Protein AF-A0A7J2KT40-F1 (afdb_monomer_lite)

Sequence (122 aa):
MKNEILRIINENLIFLPFIFILILLYLLYPNEIKNYHYFVDWRTIGALAGLLIITTAIKESGYFLIVTKLISKKANTERKIALFLILLSCIFATFLTNDIALFIIVPLTLNFQKFIENDIKK

Structure (mmCIF, N/CA/C/O backbone):
data_AF-A0A7J2KT40-F1
#
_entry.id   AF-A0A7J2KT40-F1
#
loop_
_atom_site.group_PDB
_atom_site.id
_atom_site.type_symbol
_atom_site.label_atom_id
_atom_site.label_alt_id
_atom_site.label_comp_id
_atom_site.label_asym_id
_atom_site.label_entity_id
_atom_site.label_seq_id
_atom_site.pdbx_PDB_ins_code
_atom_site.Cartn_x
_atom_site.Cartn_y
_atom_site.Cartn_z
_atom_site.occupancy
_atom_site.B_iso_or_equiv
_atom_site.auth_seq_id
_atom_site.auth_comp_id
_atom_site.auth_asym_id
_atom_site.auth_atom_id
_atom_site.pdbx_PDB_model_num
ATOM 1 N N . MET A 1 1 ? -9.719 -25.573 -29.488 1.00 57.16 1 MET A N 1
ATOM 2 C CA . MET A 1 1 ? -8.952 -24.380 -29.915 1.00 57.16 1 MET A CA 1
ATOM 3 C C . MET A 1 1 ? -9.806 -23.151 -30.232 1.00 57.16 1 MET A C 1
ATOM 5 O O . MET A 1 1 ? -9.740 -22.213 -29.455 1.00 57.16 1 MET A O 1
ATOM 9 N N . LYS A 1 2 ? -10.622 -23.100 -31.302 1.00 59.09 2 LYS A N 1
ATOM 10 C CA . LYS A 1 2 ? -11.347 -21.857 -31.686 1.00 59.09 2 LYS A CA 1
ATOM 11 C C . LYS A 1 2 ? -12.298 -21.325 -30.591 1.00 59.09 2 LYS A C 1
ATOM 13 O O . LYS A 1 2 ? -12.378 -20.121 -30.380 1.00 59.09 2 LYS A O 1
ATOM 18 N N . ASN A 1 3 ? -12.933 -22.228 -29.841 1.00 60.78 3 ASN A N 1
ATOM 19 C CA . ASN A 1 3 ? -13.864 -21.876 -28.760 1.00 60.78 3 ASN A CA 1
ATOM 20 C C . ASN A 1 3 ? -13.164 -21.424 -27.463 1.00 60.78 3 ASN A C 1
ATOM 22 O O . ASN A 1 3 ? -13.737 -20.642 -26.714 1.00 60.78 3 ASN A O 1
ATOM 26 N N . GLU A 1 4 ? -11.926 -21.856 -27.209 1.00 65.38 4 GLU A N 1
ATOM 27 C CA . GLU A 1 4 ? -11.136 -21.369 -26.064 1.00 65.38 4 GLU A CA 1
ATOM 28 C C . GLU A 1 4 ? -10.621 -19.955 -26.314 1.00 65.38 4 GLU A C 1
ATOM 30 O O . GLU A 1 4 ? -10.693 -19.111 -25.429 1.00 65.38 4 GLU A O 1
ATOM 35 N N . ILE A 1 5 ? -10.186 -19.668 -27.546 1.00 63.91 5 ILE A N 1
ATOM 36 C CA . ILE A 1 5 ? -9.747 -18.328 -27.953 1.00 63.91 5 ILE A CA 1
ATOM 37 C C . ILE A 1 5 ? -10.909 -17.331 -27.841 1.00 63.91 5 ILE A C 1
ATOM 39 O O . ILE A 1 5 ? -10.732 -16.243 -27.303 1.00 63.91 5 ILE A O 1
ATOM 43 N N . LEU A 1 6 ? -12.117 -17.718 -28.269 1.00 64.38 6 LEU A N 1
ATOM 44 C CA . LEU A 1 6 ? -13.311 -16.877 -28.132 1.00 64.38 6 LEU A CA 1
ATOM 45 C C . LEU A 1 6 ? -13.704 -16.643 -26.665 1.00 64.38 6 LEU A C 1
ATOM 47 O O . LEU A 1 6 ? -14.134 -15.543 -26.330 1.00 64.38 6 LEU A O 1
ATOM 51 N N . ARG A 1 7 ? -13.509 -17.630 -25.777 1.00 65.12 7 ARG A N 1
ATOM 52 C CA . ARG A 1 7 ? -13.765 -17.466 -24.337 1.00 65.12 7 ARG A CA 1
ATOM 53 C C . ARG A 1 7 ? -12.752 -16.526 -23.681 1.00 65.12 7 ARG A C 1
ATOM 55 O O . ARG A 1 7 ? -13.152 -15.626 -22.954 1.00 65.12 7 ARG A O 1
ATOM 62 N N . ILE A 1 8 ? -11.466 -16.673 -24.005 1.00 64.19 8 ILE A N 1
ATOM 63 C CA . ILE A 1 8 ? -10.390 -15.805 -23.498 1.00 64.19 8 ILE A CA 1
ATOM 64 C C . ILE A 1 8 ? -10.578 -14.361 -23.976 1.00 64.19 8 ILE A C 1
ATOM 66 O O . ILE A 1 8 ? -10.393 -13.441 -23.187 1.00 64.19 8 ILE A O 1
ATOM 70 N N . ILE A 1 9 ? -10.977 -14.156 -25.236 1.00 66.00 9 ILE A N 1
ATOM 71 C CA . ILE A 1 9 ? -11.244 -12.824 -25.800 1.00 66.00 9 ILE A CA 1
ATOM 72 C C . ILE A 1 9 ? -12.445 -12.158 -25.121 1.00 66.00 9 ILE A C 1
ATOM 74 O O . ILE A 1 9 ? -12.398 -10.959 -24.861 1.00 66.00 9 ILE A O 1
ATOM 78 N N . ASN A 1 10 ? -13.505 -12.912 -24.820 1.00 69.44 10 ASN A N 1
ATOM 79 C CA . ASN A 1 10 ? -14.706 -12.340 -24.213 1.00 69.44 10 ASN A CA 1
ATOM 80 C C . ASN A 1 10 ? -14.518 -12.046 -22.714 1.00 69.44 10 ASN A C 1
ATOM 82 O O . ASN A 1 10 ? -15.017 -11.040 -22.220 1.00 69.44 10 ASN A O 1
ATOM 86 N N . GLU A 1 11 ? -13.753 -12.878 -21.997 1.00 70.00 11 GLU A N 1
ATOM 87 C CA . GLU A 1 11 ? -13.413 -12.643 -20.585 1.00 70.00 11 GLU A CA 1
ATOM 88 C C . GLU A 1 11 ? -12.361 -11.534 -20.402 1.00 70.00 11 GLU A C 1
ATOM 90 O O . GLU A 1 11 ? -12.357 -10.854 -19.380 1.00 70.00 11 GLU A O 1
ATOM 95 N N . ASN A 1 12 ? -11.505 -11.297 -21.405 1.00 69.00 12 ASN A N 1
ATOM 96 C CA . ASN A 1 12 ? -10.396 -10.337 -21.344 1.00 69.00 12 ASN A CA 1
ATOM 97 C C . ASN A 1 12 ? -10.507 -9.227 -22.400 1.00 69.00 12 ASN A C 1
ATOM 99 O O . ASN A 1 12 ? -9.494 -8.721 -22.888 1.00 69.00 12 ASN A O 1
ATOM 103 N N . LEU A 1 13 ? -11.734 -8.817 -22.739 1.00 71.69 13 LEU A N 1
ATOM 104 C CA . LEU A 1 13 ? -12.020 -7.811 -23.772 1.00 71.69 13 LEU A CA 1
ATOM 105 C C . LEU A 1 13 ? -11.255 -6.491 -23.551 1.00 71.69 13 LEU A C 1
ATOM 107 O O . LEU A 1 13 ? -10.848 -5.827 -24.501 1.00 71.69 13 LEU A O 1
ATOM 111 N N . ILE A 1 14 ? -11.006 -6.147 -22.284 1.00 76.94 14 ILE A N 1
ATOM 112 C CA . ILE A 1 14 ? -10.287 -4.940 -21.855 1.00 76.94 14 ILE A CA 1
ATOM 113 C C . ILE A 1 14 ? -8.816 -4.961 -22.302 1.00 76.94 14 ILE A C 1
ATOM 115 O O . ILE A 1 14 ? -8.248 -3.905 -22.559 1.00 76.94 14 ILE A O 1
ATOM 119 N N . PHE A 1 15 ? -8.198 -6.136 -22.450 1.00 78.06 15 PHE A N 1
ATOM 120 C CA . PHE A 1 15 ? -6.785 -6.272 -22.830 1.00 78.06 15 PHE A CA 1
ATOM 121 C C . PHE A 1 15 ? -6.548 -6.164 -24.340 1.00 78.06 15 PHE A C 1
ATOM 123 O O . PHE A 1 15 ? -5.444 -5.845 -24.783 1.00 78.06 15 PHE A O 1
ATOM 130 N N . LEU A 1 16 ? -7.584 -6.399 -25.142 1.00 81.56 16 LEU A N 1
ATOM 131 C CA . LEU A 1 16 ? -7.520 -6.390 -26.599 1.00 81.56 16 LEU A CA 1
ATOM 132 C C . LEU A 1 16 ? -7.080 -5.034 -27.199 1.00 81.56 16 LEU A C 1
ATOM 134 O O . LEU A 1 16 ? -6.194 -5.047 -28.057 1.00 81.56 16 LEU A O 1
ATOM 138 N N . PRO A 1 17 ? -7.582 -3.864 -26.742 1.00 85.69 17 PRO A N 1
ATOM 139 C CA . PRO A 1 17 ? -7.079 -2.572 -27.213 1.00 85.69 17 PRO A CA 1
ATOM 140 C C . PRO A 1 17 ? -5.611 -2.325 -26.837 1.00 85.69 17 PRO A C 1
ATOM 142 O O . PRO A 1 17 ? -4.878 -1.756 -27.641 1.00 85.69 17 PRO A O 1
ATOM 145 N N . PHE A 1 18 ? -5.146 -2.790 -25.671 1.00 84.12 18 PHE A N 1
ATOM 146 C CA . PHE A 1 18 ? -3.737 -2.660 -25.276 1.00 84.12 18 PHE A CA 1
ATOM 147 C C . PHE A 1 18 ? -2.817 -3.489 -26.170 1.00 84.12 18 PHE A C 1
ATOM 149 O O . PHE A 1 18 ? -1.778 -2.999 -26.602 1.00 84.12 18 PHE A O 1
ATOM 156 N N . ILE A 1 19 ? -3.216 -4.722 -26.492 1.00 85.06 19 ILE A N 1
ATOM 157 C CA . ILE A 1 19 ? -2.473 -5.589 -27.415 1.00 85.06 19 ILE A CA 1
ATOM 158 C C . ILE A 1 19 ? -2.433 -4.967 -28.814 1.00 85.06 19 ILE A C 1
ATOM 160 O O . ILE A 1 19 ? -1.382 -4.948 -29.450 1.00 85.06 19 ILE A O 1
ATOM 164 N N . PHE A 1 20 ? -3.554 -4.413 -29.279 1.00 87.12 20 PHE A N 1
ATOM 165 C CA . PHE A 1 20 ? -3.612 -3.728 -30.567 1.00 87.12 20 PHE A CA 1
ATOM 166 C C . PHE A 1 20 ? -2.688 -2.502 -30.610 1.00 87.12 20 PHE A C 1
ATOM 168 O O . PHE A 1 20 ? -1.910 -2.353 -31.550 1.00 87.12 20 PHE A O 1
ATOM 175 N N . ILE A 1 21 ? -2.713 -1.666 -29.569 1.00 86.94 21 ILE A N 1
ATOM 176 C CA . ILE A 1 21 ? -1.815 -0.511 -29.420 1.00 86.94 21 ILE A CA 1
ATOM 177 C C . ILE A 1 21 ? -0.349 -0.946 -29.377 1.00 86.94 21 ILE A C 1
ATOM 179 O O . ILE A 1 21 ? 0.490 -0.306 -30.003 1.00 86.94 21 ILE A O 1
ATOM 183 N N . LEU A 1 22 ? -0.035 -2.043 -28.686 1.00 83.44 22 LEU A N 1
ATOM 184 C CA . LEU A 1 22 ? 1.324 -2.574 -28.598 1.00 83.44 22 LEU A CA 1
ATOM 185 C C . LEU A 1 22 ? 1.838 -3.042 -29.967 1.00 83.44 22 LEU A C 1
ATOM 187 O O . LEU A 1 22 ? 2.966 -2.729 -30.338 1.00 83.44 22 LEU A O 1
ATOM 191 N N . ILE A 1 23 ? 0.998 -3.728 -30.746 1.00 85.12 23 ILE A N 1
ATOM 192 C CA . ILE A 1 23 ? 1.316 -4.139 -32.122 1.00 85.12 23 ILE A CA 1
ATOM 193 C C . ILE A 1 23 ? 1.476 -2.913 -33.033 1.00 85.12 23 ILE A C 1
ATOM 195 O O . ILE A 1 23 ? 2.398 -2.864 -33.845 1.00 85.12 23 ILE A O 1
ATOM 199 N N . LEU A 1 24 ? 0.622 -1.897 -32.881 1.00 86.19 24 LEU A N 1
ATOM 200 C CA . LEU A 1 24 ? 0.715 -0.652 -33.643 1.00 86.19 24 LEU A CA 1
ATOM 201 C C . LEU A 1 24 ? 2.017 0.106 -33.333 1.00 86.19 24 LEU A C 1
ATOM 203 O O . LEU A 1 24 ? 2.714 0.523 -34.256 1.00 86.19 24 LEU A O 1
ATOM 207 N N . LEU A 1 25 ? 2.382 0.240 -32.052 1.00 80.56 25 LEU A N 1
ATOM 208 C CA . LEU A 1 25 ? 3.657 0.836 -31.638 1.00 80.56 25 LEU A CA 1
ATOM 209 C C . LEU A 1 25 ? 4.857 0.035 -32.154 1.00 80.56 25 LEU A C 1
ATOM 211 O O . LEU A 1 25 ? 5.835 0.635 -32.594 1.00 80.56 25 LEU A O 1
ATOM 215 N N . TYR A 1 26 ? 4.771 -1.298 -32.130 1.00 80.00 26 TYR A N 1
ATOM 216 C CA . TYR A 1 26 ? 5.810 -2.190 -32.647 1.00 80.00 26 TYR A CA 1
ATOM 217 C C . TYR A 1 26 ? 6.077 -1.960 -34.141 1.00 80.00 26 TYR A C 1
ATOM 219 O O . TYR A 1 26 ? 7.236 -1.892 -34.548 1.00 80.00 26 TYR A O 1
ATOM 227 N N . LEU A 1 27 ? 5.025 -1.790 -34.953 1.00 79.94 27 LEU A N 1
ATOM 228 C CA . LEU A 1 27 ? 5.175 -1.474 -36.377 1.00 79.94 27 LEU A CA 1
ATOM 229 C C . LEU A 1 27 ? 5.718 -0.058 -36.624 1.00 79.94 27 LEU A C 1
ATOM 231 O O . LEU A 1 27 ? 6.472 0.138 -37.574 1.00 79.94 27 LEU A O 1
ATOM 235 N N . LEU A 1 28 ? 5.334 0.924 -35.802 1.00 80.31 28 LEU A N 1
ATOM 236 C CA . LEU A 1 28 ? 5.742 2.323 -35.981 1.00 80.31 28 LEU A CA 1
ATOM 237 C C . LEU A 1 28 ? 7.177 2.604 -35.501 1.00 80.31 28 LEU A C 1
ATOM 239 O O . LEU A 1 28 ? 7.850 3.449 -36.087 1.00 80.31 28 LEU A O 1
ATOM 243 N N . TYR A 1 29 ? 7.663 1.898 -34.472 1.00 75.31 29 TYR A N 1
ATOM 244 C CA . TYR A 1 29 ? 8.976 2.137 -33.852 1.00 75.31 29 TYR A CA 1
ATOM 245 C C . TYR A 1 29 ? 9.774 0.838 -33.605 1.00 75.31 29 TYR A C 1
ATOM 247 O O . TYR A 1 29 ? 10.080 0.501 -32.457 1.00 75.31 29 TYR A O 1
ATOM 255 N N . PRO A 1 30 ? 10.187 0.114 -34.663 1.00 71.38 30 PRO A N 1
ATOM 256 C CA . PRO A 1 30 ? 10.873 -1.177 -34.533 1.00 71.38 30 PRO A CA 1
ATOM 257 C C . PRO A 1 30 ? 12.268 -1.083 -33.886 1.00 71.38 30 PRO A C 1
ATOM 259 O O . PRO A 1 30 ? 12.739 -2.047 -33.284 1.00 71.38 30 PRO A O 1
ATOM 262 N N . ASN A 1 31 ? 12.935 0.073 -33.971 1.00 66.38 31 ASN A N 1
ATOM 263 C CA . ASN A 1 31 ? 14.303 0.256 -33.468 1.00 66.38 31 ASN A CA 1
ATOM 264 C C . ASN A 1 31 ? 14.378 0.657 -31.984 1.00 66.38 31 ASN A C 1
ATOM 266 O O . ASN A 1 31 ? 15.419 0.470 -31.358 1.00 66.38 31 ASN A O 1
ATOM 270 N N . GLU A 1 32 ? 13.284 1.152 -31.399 1.00 66.25 32 GLU A N 1
ATOM 271 C CA . GLU A 1 32 ? 13.259 1.642 -30.010 1.00 66.25 32 GLU A CA 1
ATOM 272 C C . GLU A 1 32 ? 13.030 0.529 -28.977 1.00 66.25 32 GLU A C 1
ATOM 274 O O . GLU A 1 32 ? 13.185 0.749 -27.779 1.00 66.25 32 GLU A O 1
ATOM 279 N N . ILE A 1 33 ? 12.729 -0.698 -29.416 1.00 65.25 33 ILE A N 1
ATOM 280 C CA . ILE A 1 33 ? 12.433 -1.846 -28.538 1.00 65.25 33 ILE A CA 1
ATOM 281 C C . ILE A 1 33 ? 13.595 -2.135 -27.576 1.00 65.25 33 ILE A C 1
ATOM 283 O O . ILE A 1 33 ? 13.379 -2.469 -26.411 1.00 65.25 33 ILE A O 1
ATOM 287 N N . LYS A 1 34 ? 14.843 -1.965 -28.033 1.00 68.00 34 LYS A N 1
ATOM 288 C CA . LYS A 1 34 ? 16.030 -2.130 -27.177 1.00 68.00 34 LYS A CA 1
ATOM 289 C C . LYS A 1 34 ? 16.124 -1.051 -26.092 1.00 68.00 34 LYS A C 1
ATOM 291 O O . LYS A 1 34 ? 16.660 -1.320 -25.021 1.00 68.00 34 LYS A O 1
ATOM 296 N N . ASN A 1 35 ? 15.554 0.126 -26.340 1.00 68.75 35 ASN A N 1
ATOM 297 C CA . ASN A 1 35 ? 15.554 1.269 -25.430 1.00 68.75 35 ASN A CA 1
ATOM 298 C C . ASN A 1 35 ? 14.309 1.320 -24.533 1.00 68.75 35 ASN A C 1
ATOM 300 O O . ASN A 1 35 ? 14.256 2.149 -23.630 1.00 68.75 35 ASN A O 1
ATOM 304 N N . TYR A 1 36 ? 13.329 0.421 -24.707 1.00 70.75 36 TYR A N 1
ATOM 305 C CA . TYR A 1 36 ? 12.113 0.376 -23.876 1.00 70.75 36 TYR A CA 1
ATOM 306 C C . TYR A 1 36 ? 12.411 0.270 -22.377 1.00 70.75 36 TYR A C 1
ATOM 308 O O . TYR A 1 36 ? 11.704 0.855 -21.562 1.00 70.75 36 TYR A O 1
ATOM 316 N N . HIS A 1 37 ? 13.511 -0.389 -22.009 1.00 70.38 37 HIS A N 1
ATOM 317 C CA . HIS A 1 37 ? 13.952 -0.480 -20.616 1.00 70.38 37 HIS A CA 1
ATOM 318 C C . HIS A 1 37 ? 14.364 0.874 -20.019 1.00 70.38 37 HIS A C 1
ATOM 320 O O . HIS A 1 37 ? 14.360 1.007 -18.801 1.00 70.38 37 HIS A O 1
ATOM 326 N N . TYR A 1 38 ? 14.708 1.865 -20.845 1.00 73.38 38 TYR A N 1
ATOM 327 C CA . TYR A 1 38 ? 15.092 3.210 -20.413 1.00 73.38 38 TYR A CA 1
ATOM 328 C C . TYR A 1 38 ? 13.883 4.118 -20.153 1.00 73.38 38 TYR A C 1
ATOM 330 O O . TYR A 1 38 ? 13.979 5.062 -19.375 1.00 73.38 38 TYR A O 1
ATOM 338 N N . PHE A 1 39 ? 12.733 3.822 -20.768 1.00 73.69 39 PHE A N 1
ATOM 339 C CA . PHE A 1 39 ? 11.468 4.499 -20.457 1.00 73.69 39 PHE A CA 1
ATOM 340 C C . PHE A 1 39 ? 10.904 4.072 -19.097 1.00 73.69 39 PHE A C 1
ATOM 342 O O . PHE A 1 39 ? 10.059 4.762 -18.529 1.00 73.69 39 PHE A O 1
ATOM 349 N N . VAL A 1 40 ? 11.367 2.936 -18.572 1.00 79.81 40 VAL A N 1
ATOM 350 C CA . VAL A 1 40 ? 11.016 2.457 -17.240 1.00 79.81 40 VAL A CA 1
ATOM 351 C C . VAL A 1 40 ? 11.964 3.084 -16.219 1.00 79.81 40 VAL A C 1
ATOM 353 O O . VAL A 1 40 ? 13.159 2.793 -16.199 1.00 79.81 40 VAL A O 1
ATOM 356 N N . ASP A 1 41 ? 11.426 3.914 -15.326 1.00 82.44 41 ASP A N 1
ATOM 357 C CA . ASP A 1 41 ? 12.188 4.438 -14.194 1.00 82.44 41 ASP A CA 1
ATOM 358 C C . ASP A 1 41 ? 12.333 3.370 -13.096 1.00 82.44 41 ASP A C 1
ATOM 360 O O . ASP A 1 41 ? 11.531 3.254 -12.162 1.00 82.44 41 ASP A O 1
ATOM 364 N N . TRP A 1 42 ? 13.399 2.577 -13.209 1.00 87.00 42 TRP A N 1
ATOM 365 C CA . TRP A 1 42 ? 13.754 1.529 -12.251 1.00 87.00 42 TRP A CA 1
ATOM 366 C C . TRP A 1 42 ? 13.978 2.050 -10.834 1.00 87.00 42 TRP A C 1
ATOM 368 O O . TRP A 1 42 ? 13.770 1.311 -9.871 1.00 87.00 42 TRP A O 1
ATOM 378 N N . ARG A 1 43 ? 14.372 3.320 -10.679 1.00 86.88 43 ARG A N 1
ATOM 379 C CA . ARG A 1 43 ? 14.568 3.922 -9.359 1.00 86.88 43 ARG A CA 1
ATOM 380 C C . ARG A 1 43 ? 13.229 4.118 -8.658 1.00 86.88 43 ARG A C 1
ATOM 382 O O . ARG A 1 43 ? 13.116 3.800 -7.475 1.00 86.88 43 ARG A O 1
ATOM 389 N N . THR A 1 44 ? 12.213 4.561 -9.392 1.00 84.50 44 THR A N 1
ATOM 390 C CA . THR A 1 44 ? 10.845 4.688 -8.878 1.00 84.50 44 THR A CA 1
ATOM 391 C C . THR A 1 44 ? 10.233 3.317 -8.575 1.00 84.50 44 THR A C 1
ATOM 393 O O . THR A 1 44 ? 9.675 3.129 -7.495 1.00 84.50 44 THR A O 1
ATOM 396 N N . ILE A 1 45 ? 10.416 2.320 -9.450 1.00 87.12 45 ILE A N 1
ATOM 397 C CA . ILE A 1 45 ? 9.961 0.941 -9.185 1.00 87.12 45 ILE A CA 1
ATOM 398 C C . ILE A 1 45 ? 10.620 0.372 -7.925 1.00 87.12 45 ILE A C 1
ATOM 400 O O . ILE A 1 45 ? 9.932 -0.188 -7.074 1.00 87.12 45 ILE A O 1
ATOM 404 N N . GLY A 1 46 ? 11.934 0.546 -7.770 1.00 89.69 46 GLY A N 1
ATOM 405 C CA . GLY A 1 46 ? 12.660 0.104 -6.580 1.00 89.69 46 GLY A CA 1
ATOM 406 C C . GLY A 1 46 ? 12.174 0.795 -5.303 1.00 89.69 46 GLY A C 1
ATOM 407 O O . GLY A 1 46 ? 11.987 0.134 -4.283 1.00 89.69 46 GLY A O 1
ATOM 408 N N . ALA A 1 47 ? 11.908 2.104 -5.362 1.00 85.88 47 ALA A N 1
ATOM 409 C CA . ALA A 1 47 ? 11.360 2.855 -4.234 1.00 85.88 47 ALA A CA 1
ATOM 410 C C . ALA A 1 47 ? 9.958 2.362 -3.837 1.00 85.88 47 ALA A C 1
ATOM 412 O O . ALA A 1 47 ? 9.707 2.122 -2.656 1.00 85.88 47 ALA A O 1
ATOM 413 N N . LEU A 1 48 ? 9.067 2.149 -4.812 1.00 84.81 48 LEU A N 1
ATOM 414 C CA . LEU A 1 48 ? 7.723 1.614 -4.576 1.00 84.81 48 LEU A CA 1
ATOM 415 C C . LEU A 1 48 ? 7.766 0.178 -4.042 1.00 84.81 48 LEU A C 1
ATOM 417 O O . LEU A 1 48 ? 7.046 -0.144 -3.102 1.00 84.81 48 LEU A O 1
ATOM 421 N N . ALA A 1 49 ? 8.640 -0.674 -4.581 1.00 87.25 49 ALA A N 1
ATOM 422 C CA . ALA A 1 49 ? 8.827 -2.038 -4.094 1.00 87.25 49 ALA A CA 1
ATOM 423 C C . ALA A 1 49 ? 9.349 -2.059 -2.650 1.00 87.25 49 ALA A C 1
ATOM 425 O O . ALA A 1 49 ? 8.823 -2.794 -1.817 1.00 87.25 49 ALA A O 1
ATOM 426 N N . GLY A 1 50 ? 10.338 -1.222 -2.325 1.00 86.88 50 GLY A N 1
ATOM 427 C CA . GLY A 1 50 ? 10.849 -1.081 -0.961 1.00 86.88 50 GLY A CA 1
ATOM 428 C C . GLY A 1 50 ? 9.775 -0.593 0.013 1.00 86.88 50 GLY A C 1
ATOM 429 O O . GLY A 1 50 ? 9.608 -1.171 1.086 1.00 86.88 50 GLY A O 1
ATOM 430 N N . LEU A 1 51 ? 8.997 0.415 -0.388 1.00 84.00 51 LEU A N 1
ATOM 431 C CA . LEU A 1 51 ? 7.857 0.911 0.381 1.00 84.00 51 LEU A CA 1
ATOM 432 C C . LEU A 1 51 ? 6.830 -0.203 0.630 1.00 84.00 51 LEU A C 1
ATOM 434 O O . LEU A 1 51 ? 6.431 -0.426 1.772 1.00 84.00 51 LEU A O 1
ATOM 438 N N . LEU A 1 52 ? 6.453 -0.946 -0.416 1.00 81.12 52 LEU A N 1
ATOM 439 C CA . LEU A 1 5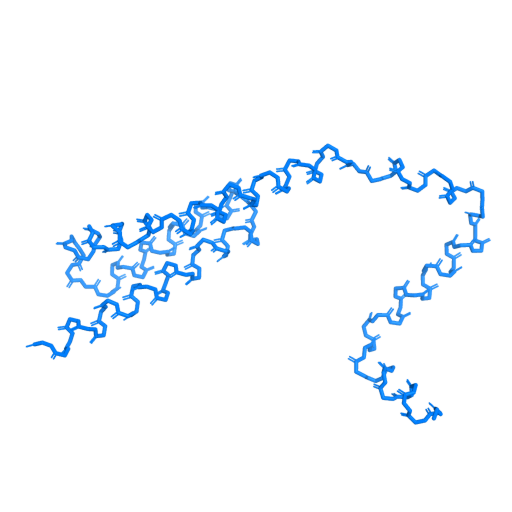2 ? 5.535 -2.079 -0.319 1.00 81.12 52 LEU A CA 1
ATOM 440 C C . LEU A 1 52 ? 6.057 -3.124 0.664 1.00 81.12 52 LEU A C 1
ATOM 442 O O . LEU A 1 52 ? 5.347 -3.438 1.614 1.00 81.12 52 LEU A O 1
ATOM 446 N N . ILE A 1 53 ? 7.306 -3.575 0.515 1.00 86.62 53 ILE A N 1
ATOM 447 C CA . ILE A 1 53 ? 7.929 -4.560 1.410 1.00 86.62 53 ILE A CA 1
ATOM 448 C C . ILE A 1 53 ? 7.851 -4.097 2.867 1.00 86.62 53 ILE A C 1
ATOM 450 O O . ILE A 1 53 ? 7.381 -4.858 3.715 1.00 86.62 53 ILE A O 1
ATOM 454 N N . ILE A 1 54 ? 8.237 -2.849 3.155 1.00 84.00 54 ILE A N 1
ATOM 455 C CA . ILE A 1 54 ? 8.188 -2.274 4.508 1.00 84.00 54 ILE A CA 1
ATOM 456 C C . ILE A 1 54 ? 6.751 -2.268 5.041 1.00 84.00 54 ILE A C 1
ATOM 458 O O . ILE A 1 54 ? 6.508 -2.708 6.164 1.00 84.00 54 ILE A O 1
ATOM 462 N N . THR A 1 55 ? 5.781 -1.820 4.240 1.00 74.88 55 THR A N 1
ATOM 463 C CA . THR A 1 55 ? 4.372 -1.773 4.664 1.00 74.88 55 THR A CA 1
ATOM 464 C C . THR A 1 55 ? 3.797 -3.167 4.930 1.00 74.88 55 THR A C 1
ATOM 466 O O . THR A 1 55 ? 3.128 -3.366 5.946 1.00 74.88 55 THR A O 1
ATOM 469 N N . THR A 1 56 ? 4.121 -4.170 4.105 1.00 76.38 56 THR A N 1
ATOM 470 C CA . THR A 1 56 ? 3.748 -5.570 4.365 1.00 76.38 56 THR A CA 1
ATOM 471 C C . THR A 1 56 ? 4.473 -6.169 5.566 1.00 76.38 56 THR A C 1
ATOM 473 O O . THR A 1 56 ? 3.854 -6.902 6.329 1.00 76.38 56 THR A O 1
ATOM 476 N N . ALA A 1 57 ? 5.742 -5.833 5.801 1.00 82.38 57 ALA A N 1
ATOM 477 C CA . ALA A 1 57 ? 6.478 -6.307 6.971 1.00 82.38 57 ALA A CA 1
ATOM 478 C C . ALA A 1 57 ? 5.868 -5.761 8.273 1.00 82.38 57 ALA A C 1
ATOM 480 O O . ALA A 1 57 ? 5.669 -6.507 9.231 1.00 82.38 57 ALA A O 1
ATOM 481 N N . ILE A 1 58 ? 5.484 -4.478 8.292 1.00 76.81 58 ILE A N 1
ATOM 482 C CA . ILE A 1 58 ? 4.756 -3.872 9.417 1.00 76.81 58 ILE A CA 1
ATOM 483 C C . ILE A 1 58 ? 3.409 -4.577 9.623 1.00 76.81 58 ILE A C 1
ATOM 485 O O . ILE A 1 58 ? 3.028 -4.846 10.764 1.00 76.81 58 ILE A O 1
ATOM 489 N N . LYS A 1 59 ? 2.711 -4.938 8.542 1.00 71.06 59 LYS A N 1
ATOM 490 C CA . LYS A 1 59 ? 1.456 -5.696 8.615 1.00 71.06 59 LYS A CA 1
ATOM 491 C C . LYS A 1 59 ? 1.632 -7.076 9.251 1.00 71.06 59 LYS A C 1
ATOM 493 O O . LYS A 1 59 ? 0.904 -7.394 10.189 1.00 71.06 59 LYS A O 1
ATOM 498 N N . GLU A 1 60 ? 2.589 -7.863 8.772 1.00 74.06 60 GLU A N 1
ATOM 499 C CA . GLU A 1 60 ? 2.853 -9.220 9.273 1.00 74.06 60 GLU A CA 1
ATOM 500 C C . GLU A 1 60 ? 3.449 -9.225 10.691 1.00 74.06 60 GLU A C 1
ATOM 502 O O . GLU A 1 60 ? 3.291 -10.193 11.427 1.00 74.06 60 GLU A O 1
ATOM 507 N N . SER A 1 61 ? 4.059 -8.118 11.133 1.00 75.75 61 SER A N 1
ATOM 508 C CA . SER A 1 61 ? 4.630 -7.996 12.485 1.00 75.75 61 SER A CA 1
ATOM 509 C C . SER A 1 61 ? 3.599 -8.024 13.626 1.00 75.75 61 SER A C 1
ATOM 511 O O . SER A 1 61 ? 3.971 -8.032 14.798 1.00 75.75 61 SER A O 1
ATOM 513 N N . GLY A 1 62 ? 2.296 -8.006 13.322 1.00 68.56 62 GLY A N 1
ATOM 514 C CA . GLY A 1 62 ? 1.243 -8.035 14.341 1.00 68.56 62 GLY A CA 1
ATOM 515 C C . GLY A 1 62 ? 1.052 -6.710 15.087 1.00 68.56 62 GLY A C 1
ATOM 516 O O . GLY A 1 62 ? 0.245 -6.642 16.016 1.00 68.56 62 GLY A O 1
ATOM 517 N N . TYR A 1 63 ? 1.720 -5.631 14.660 1.00 69.19 63 TYR A N 1
ATOM 518 C CA . TYR A 1 63 ? 1.592 -4.294 15.252 1.00 69.19 63 TYR A CA 1
ATOM 519 C C . TYR A 1 63 ? 0.132 -3.811 15.303 1.00 69.19 63 TYR A C 1
ATOM 521 O O . TYR A 1 63 ? -0.308 -3.190 16.274 1.00 69.19 63 TYR A O 1
ATOM 529 N N . PHE A 1 64 ? -0.665 -4.173 14.293 1.00 69.62 64 PHE A N 1
ATOM 530 C CA . PHE A 1 64 ? -2.076 -3.805 14.216 1.00 69.62 64 PHE A CA 1
ATOM 531 C C . PHE A 1 64 ? -2.926 -4.390 15.349 1.00 69.62 64 PHE A C 1
ATOM 533 O O . PHE A 1 64 ? -3.827 -3.704 15.819 1.00 69.62 64 PHE A O 1
ATOM 540 N N . LEU A 1 65 ? -2.610 -5.581 15.873 1.00 67.06 65 LEU A N 1
ATOM 541 C CA . LEU A 1 65 ? -3.336 -6.154 17.017 1.00 67.06 65 LEU A CA 1
ATOM 542 C C . LEU A 1 65 ? -3.169 -5.302 18.284 1.00 67.06 65 LEU A C 1
ATOM 544 O O . LEU A 1 65 ? -4.120 -5.110 19.044 1.00 67.06 65 LEU A O 1
ATOM 548 N N . ILE A 1 66 ? -1.970 -4.756 18.498 1.00 72.31 66 ILE A N 1
ATOM 549 C CA . ILE A 1 66 ? -1.665 -3.892 19.645 1.00 72.31 66 ILE A CA 1
ATOM 550 C C . ILE A 1 66 ? -2.397 -2.555 19.495 1.00 72.31 66 ILE A C 1
ATOM 552 O O . ILE A 1 66 ? -3.065 -2.102 20.425 1.00 72.31 66 ILE A O 1
ATOM 556 N N . VAL A 1 67 ? -2.321 -1.953 18.307 1.00 72.88 67 VAL A N 1
ATOM 557 C CA . VAL A 1 67 ? -2.971 -0.676 17.986 1.00 72.88 67 VAL A CA 1
ATOM 558 C C . VAL A 1 67 ? -4.493 -0.779 18.123 1.00 72.88 67 VAL A C 1
ATOM 560 O O . VAL A 1 67 ? -5.104 0.060 18.787 1.00 72.88 67 VAL A O 1
ATOM 563 N N . THR A 1 68 ? -5.106 -1.843 17.600 1.00 65.88 68 THR A N 1
ATOM 564 C CA . THR A 1 68 ? -6.542 -2.118 17.748 1.00 65.88 68 THR A CA 1
ATOM 565 C C . THR A 1 68 ? -6.948 -2.234 19.218 1.00 65.88 68 THR A C 1
ATOM 567 O O . THR A 1 68 ? -7.922 -1.607 19.632 1.00 65.88 68 THR A O 1
ATOM 570 N N . LYS A 1 69 ? -6.169 -2.943 20.046 1.00 70.69 69 LYS A N 1
ATOM 571 C CA . LYS A 1 69 ? -6.446 -3.088 21.486 1.00 70.69 69 LYS A CA 1
ATOM 572 C C . LYS A 1 69 ? -6.343 -1.761 22.248 1.00 70.69 69 LYS A C 1
ATOM 574 O O . LYS A 1 69 ? -7.149 -1.501 23.143 1.00 70.69 69 LYS A O 1
ATOM 579 N N . LEU A 1 70 ? -5.368 -0.917 21.904 1.00 73.38 70 LEU A N 1
ATOM 580 C CA . LEU A 1 70 ? -5.198 0.412 22.505 1.00 73.38 70 LEU A CA 1
ATOM 581 C C . LEU A 1 70 ? -6.333 1.365 22.116 1.00 73.38 70 LEU A C 1
ATOM 583 O O . LEU A 1 70 ? -6.850 2.087 22.968 1.00 73.38 7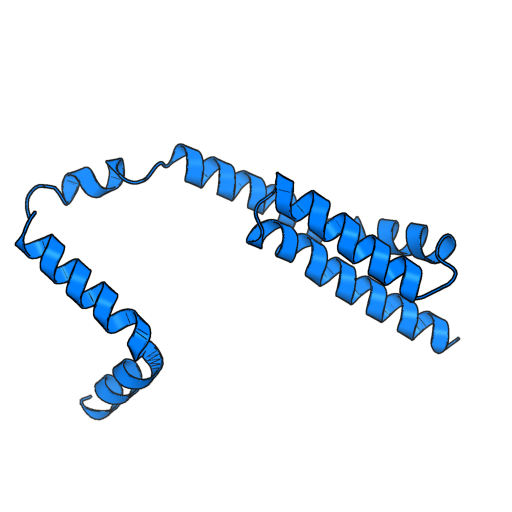0 LEU A O 1
ATOM 587 N N . ILE A 1 71 ? -6.739 1.347 20.846 1.00 70.44 71 ILE A N 1
ATOM 588 C CA . ILE A 1 71 ? -7.815 2.200 20.335 1.00 70.44 71 ILE A CA 1
ATOM 589 C C . ILE A 1 71 ? -9.168 1.746 20.884 1.00 70.44 71 ILE A C 1
ATOM 591 O O . ILE A 1 71 ? -9.935 2.597 21.323 1.00 70.44 71 ILE A O 1
ATOM 595 N N . SER A 1 72 ? -9.442 0.439 20.952 1.00 68.38 72 SER A N 1
ATOM 596 C CA . SER A 1 72 ? -10.713 -0.075 21.486 1.00 68.38 72 SER A CA 1
ATOM 597 C C . SER A 1 72 ? -10.906 0.277 22.961 1.00 68.38 72 SER A C 1
ATOM 599 O O . SER A 1 72 ? -11.991 0.676 23.365 1.00 68.38 72 SER A O 1
ATOM 601 N N . LYS A 1 73 ? -9.832 0.257 23.766 1.00 66.62 73 LYS A N 1
ATOM 602 C CA . LYS A 1 73 ? -9.886 0.727 25.162 1.00 66.62 73 LYS A CA 1
ATOM 603 C C . LYS A 1 73 ? -10.235 2.211 25.306 1.00 66.62 73 LYS A C 1
ATOM 605 O O . LYS A 1 73 ? -10.690 2.622 26.368 1.00 66.62 73 LYS A O 1
ATOM 610 N N . LYS A 1 74 ? -9.961 3.025 24.285 1.00 64.00 74 LYS A N 1
ATOM 611 C CA . LYS A 1 74 ? -10.164 4.482 24.315 1.00 64.00 74 LYS A CA 1
ATOM 612 C C . LYS A 1 74 ? -11.428 4.912 23.561 1.00 64.00 74 LYS A C 1
ATOM 614 O O . LYS A 1 74 ? -11.958 5.993 23.814 1.00 64.00 74 LYS A O 1
ATOM 619 N N . ALA A 1 75 ? -11.918 4.079 22.647 1.00 63.47 75 ALA A N 1
ATOM 620 C CA . ALA A 1 75 ? -13.075 4.339 21.811 1.00 63.47 75 ALA A CA 1
ATOM 621 C C . ALA A 1 75 ? -14.286 3.526 22.291 1.00 63.47 75 ALA A C 1
ATOM 623 O O . ALA A 1 75 ? -14.548 2.432 21.815 1.00 63.47 75 ALA A O 1
ATOM 624 N N . ASN A 1 76 ? -15.083 4.120 23.181 1.00 64.25 76 ASN A N 1
ATOM 625 C CA . ASN A 1 76 ? -16.319 3.526 23.717 1.00 64.25 76 ASN A CA 1
ATOM 626 C C . ASN A 1 76 ? -17.458 3.357 22.682 1.00 64.25 76 ASN A C 1
ATOM 628 O O . ASN A 1 76 ? -18.598 3.112 23.064 1.00 64.25 76 ASN A O 1
ATOM 632 N N . THR A 1 77 ? -17.237 3.616 21.389 1.00 72.75 77 THR A N 1
ATOM 633 C CA . THR A 1 77 ? -18.316 3.619 20.385 1.00 72.75 77 THR A CA 1
ATOM 634 C C . THR A 1 77 ? -17.780 3.291 18.996 1.00 72.75 77 THR A C 1
ATOM 636 O O . THR A 1 77 ? -16.832 3.931 18.536 1.00 72.75 77 THR A O 1
ATOM 639 N N . GLU A 1 78 ? -18.450 2.382 18.285 1.00 74.81 78 GLU A N 1
ATOM 640 C CA . GLU A 1 78 ? -18.096 1.947 16.922 1.00 74.81 78 GLU A CA 1
ATOM 641 C C . GLU A 1 78 ? -17.934 3.120 15.942 1.00 74.81 78 GLU A C 1
ATOM 643 O O . GLU A 1 78 ? -16.993 3.162 15.151 1.00 74.81 78 GLU A O 1
ATOM 648 N N . ARG A 1 79 ? -18.786 4.150 16.057 1.00 79.31 79 ARG A N 1
ATOM 649 C CA . ARG A 1 79 ? -18.721 5.362 15.219 1.00 79.31 79 ARG A CA 1
ATOM 650 C C . ARG A 1 79 ? -17.391 6.112 15.342 1.00 79.31 79 ARG A C 1
ATOM 652 O O . ARG A 1 79 ? -16.904 6.654 14.355 1.00 79.31 79 ARG A O 1
ATOM 659 N N . LYS A 1 80 ? -16.791 6.147 16.539 1.00 78.62 80 LYS A N 1
ATOM 660 C CA . LYS A 1 80 ? -15.497 6.816 16.763 1.00 78.62 80 LYS A CA 1
ATOM 661 C C . LYS A 1 80 ? -14.351 6.030 16.132 1.00 78.62 80 LYS A C 1
ATOM 663 O O . LYS A 1 80 ? -13.427 6.639 15.605 1.00 78.62 80 LYS A O 1
ATOM 668 N N . ILE A 1 81 ? -14.438 4.699 16.147 1.00 77.31 81 ILE A N 1
ATOM 669 C CA . ILE A 1 81 ? -13.473 3.813 15.486 1.00 77.31 81 ILE A CA 1
ATOM 670 C C . ILE A 1 81 ? -13.565 3.991 13.967 1.00 77.31 81 ILE A C 1
ATOM 672 O O . ILE A 1 81 ? -12.543 4.198 13.321 1.00 77.3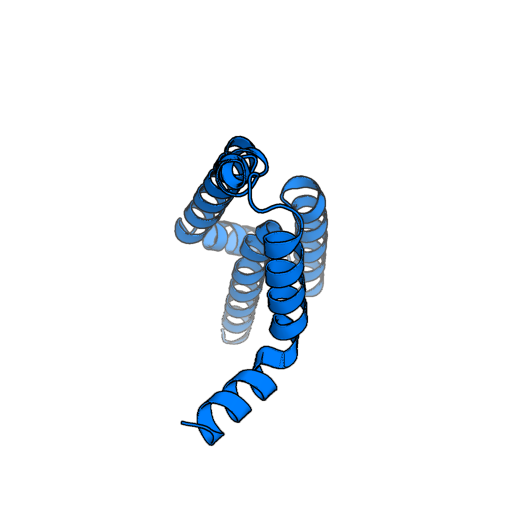1 81 ILE A O 1
ATOM 676 N N . ALA A 1 82 ? -14.778 4.007 13.405 1.00 80.62 82 ALA A N 1
ATOM 677 C CA . ALA A 1 82 ? -14.989 4.238 11.977 1.00 80.62 82 ALA A CA 1
ATOM 678 C C . ALA A 1 82 ? -14.454 5.608 11.521 1.00 80.62 82 ALA A C 1
ATOM 680 O O . ALA A 1 82 ? -13.719 5.687 10.541 1.00 80.62 82 ALA A O 1
ATOM 681 N N . LEU A 1 83 ? -14.746 6.685 12.261 1.00 83.81 83 LEU A N 1
ATOM 682 C CA . LEU A 1 83 ? -14.209 8.018 11.958 1.00 83.81 83 LEU A CA 1
ATOM 683 C C . LEU A 1 83 ? -12.681 8.075 12.060 1.00 83.81 83 LEU A C 1
ATOM 685 O O . LEU A 1 83 ? -12.036 8.700 11.220 1.00 83.81 83 LEU A O 1
ATOM 689 N N . PHE A 1 84 ? -12.093 7.403 13.053 1.00 83.19 84 PHE A N 1
ATOM 690 C CA . PHE A 1 84 ? -10.643 7.293 13.174 1.00 83.19 84 PHE A CA 1
ATOM 691 C C . PHE A 1 84 ? -10.031 6.554 11.977 1.00 83.19 84 PHE A C 1
ATOM 693 O O . PHE A 1 84 ? -9.051 7.034 11.417 1.00 83.19 84 PHE A O 1
ATOM 700 N N . LEU A 1 85 ? -10.629 5.439 11.545 1.00 80.50 85 LEU A N 1
ATOM 701 C CA . LEU A 1 85 ? -10.191 4.688 10.364 1.00 80.50 85 LEU A CA 1
ATOM 702 C C . LEU A 1 85 ? -10.267 5.530 9.085 1.00 80.50 85 LEU A C 1
ATOM 704 O O . LEU A 1 85 ? -9.330 5.505 8.292 1.00 80.50 85 LEU A O 1
ATOM 708 N N . ILE A 1 86 ? -11.335 6.313 8.904 1.00 86.38 86 ILE A N 1
ATOM 709 C CA . ILE A 1 86 ? -11.501 7.209 7.748 1.00 86.38 86 ILE A CA 1
ATOM 710 C C . ILE A 1 86 ? -10.451 8.329 7.761 1.00 86.38 86 ILE A C 1
ATOM 712 O O . ILE A 1 86 ? -9.830 8.607 6.737 1.00 86.38 86 ILE A O 1
ATOM 716 N N . LEU A 1 87 ? -10.204 8.959 8.912 1.00 85.94 87 LEU A N 1
ATOM 717 C CA . LEU A 1 87 ? -9.172 9.995 9.040 1.00 85.94 87 LEU A CA 1
ATOM 718 C C . LEU A 1 87 ? -7.771 9.431 8.803 1.00 85.94 87 LEU A C 1
ATOM 720 O O . LEU A 1 87 ? -6.992 10.009 8.048 1.00 85.94 87 LEU A O 1
ATOM 724 N N . LEU A 1 88 ? -7.472 8.279 9.403 1.00 82.00 88 LEU A N 1
ATOM 725 C CA . LEU A 1 88 ? -6.217 7.567 9.204 1.00 82.00 88 LEU A CA 1
ATOM 726 C C . LEU A 1 88 ? -6.031 7.201 7.725 1.00 82.00 88 LEU A C 1
ATOM 728 O O . LEU A 1 88 ? -4.948 7.389 7.176 1.00 82.00 88 LEU A O 1
ATOM 732 N N . SER A 1 89 ? -7.108 6.764 7.064 1.00 83.06 89 SER A N 1
ATOM 733 C CA . SER A 1 89 ? -7.136 6.503 5.627 1.00 83.06 89 SER A CA 1
ATOM 734 C C . SER A 1 89 ? -6.812 7.739 4.804 1.00 83.06 89 SER A C 1
ATOM 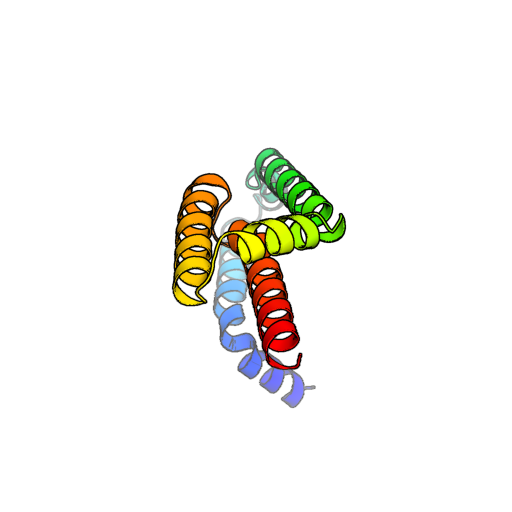736 O O . SER A 1 89 ? -6.012 7.654 3.881 1.00 83.06 89 SER A O 1
ATOM 738 N N . CYS A 1 90 ? -7.418 8.879 5.126 1.00 85.31 90 CYS A N 1
ATOM 739 C CA . CYS A 1 90 ? -7.202 10.134 4.412 1.00 85.31 90 CYS A CA 1
ATOM 740 C C . CYS A 1 90 ? -5.739 10.601 4.518 1.00 85.31 90 CYS A C 1
ATOM 742 O O . CYS A 1 90 ? -5.109 10.966 3.522 1.00 85.31 90 CYS A O 1
ATOM 744 N N . ILE A 1 91 ? -5.163 10.506 5.721 1.00 82.62 91 ILE A N 1
ATOM 745 C CA . ILE A 1 91 ? -3.764 10.864 5.979 1.00 82.62 91 ILE A CA 1
ATOM 746 C C . ILE A 1 91 ? -2.821 9.937 5.201 1.00 82.62 91 ILE A C 1
ATOM 748 O O . ILE A 1 91 ? -1.936 10.416 4.492 1.00 82.62 91 ILE A O 1
ATOM 752 N N . PHE A 1 92 ? -3.025 8.617 5.282 1.00 80.31 92 PHE A N 1
ATOM 753 C CA . PHE A 1 92 ? -2.175 7.661 4.570 1.00 80.31 92 PHE A CA 1
ATOM 754 C C . PHE A 1 92 ? -2.328 7.737 3.050 1.00 80.31 92 PHE A C 1
ATOM 756 O O . PHE A 1 92 ? -1.323 7.637 2.353 1.00 80.31 92 PHE A O 1
ATOM 763 N N . ALA A 1 93 ? -3.534 7.967 2.528 1.00 82.56 93 ALA A N 1
ATOM 764 C CA . ALA A 1 93 ? -3.777 8.135 1.094 1.00 82.56 93 ALA A CA 1
ATOM 765 C C . ALA A 1 93 ? -2.989 9.318 0.508 1.00 82.56 93 ALA A C 1
ATOM 767 O O . ALA A 1 93 ? -2.436 9.214 -0.585 1.00 82.56 93 ALA A O 1
ATOM 768 N N . THR A 1 94 ? -2.870 10.410 1.271 1.00 81.88 94 THR A N 1
ATOM 769 C CA . THR A 1 94 ? -2.123 11.607 0.855 1.00 81.88 94 THR A CA 1
ATOM 770 C C . THR A 1 94 ? -0.607 11.368 0.817 1.00 81.88 94 THR A C 1
ATOM 772 O O . THR A 1 94 ? 0.093 12.007 0.038 1.00 81.88 94 THR A O 1
ATOM 775 N N . PHE A 1 95 ? -0.085 10.447 1.637 1.00 74.06 95 PHE A N 1
ATOM 776 C CA . PHE A 1 95 ? 1.360 10.252 1.818 1.00 74.06 95 PHE A CA 1
ATOM 777 C C . PHE A 1 95 ? 1.927 9.018 1.099 1.00 74.06 95 PHE A C 1
ATOM 779 O O . PHE A 1 95 ? 3.064 9.047 0.637 1.00 74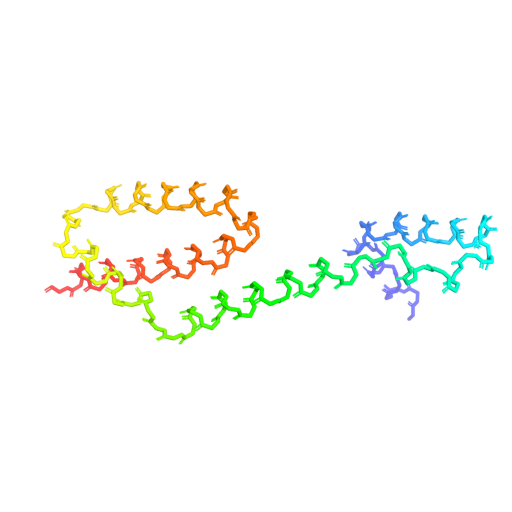.06 95 PHE A O 1
ATOM 786 N N . LEU A 1 96 ? 1.164 7.921 1.023 1.00 70.62 96 LEU A N 1
ATOM 787 C CA . LEU A 1 96 ? 1.663 6.598 0.620 1.00 70.62 96 LEU A CA 1
ATOM 788 C C . LEU A 1 96 ? 1.155 6.106 -0.738 1.00 70.62 96 LEU A C 1
ATOM 790 O O . LEU A 1 96 ? 1.578 5.034 -1.146 1.00 70.62 96 LEU A O 1
ATOM 794 N N . THR A 1 97 ? 0.329 6.869 -1.460 1.00 81.31 97 THR A N 1
ATOM 795 C CA . THR A 1 97 ? -0.511 6.418 -2.596 1.00 81.31 97 THR A CA 1
ATOM 796 C C . THR A 1 97 ? -1.703 5.556 -2.159 1.00 81.31 97 THR A C 1
ATOM 798 O O . THR A 1 97 ? -1.646 4.827 -1.166 1.00 81.31 97 THR A O 1
ATOM 801 N N . ASN A 1 98 ? -2.813 5.658 -2.898 1.00 79.19 98 ASN A N 1
ATOM 802 C CA . ASN A 1 98 ? -4.094 5.035 -2.542 1.00 79.19 98 ASN A CA 1
ATOM 803 C C . ASN A 1 98 ? -4.008 3.505 -2.401 1.00 79.19 98 ASN A C 1
ATOM 805 O O . ASN A 1 98 ? -4.611 2.945 -1.485 1.00 79.19 98 ASN A O 1
ATOM 809 N N . ASP A 1 99 ? -3.231 2.836 -3.254 1.00 78.25 99 ASP A N 1
ATOM 810 C CA . ASP A 1 99 ? -3.138 1.370 -3.269 1.00 78.25 99 ASP A CA 1
ATOM 811 C C . ASP A 1 99 ? -2.416 0.831 -2.028 1.00 78.25 99 ASP A C 1
ATOM 813 O O . ASP A 1 99 ? -2.847 -0.130 -1.389 1.00 78.25 99 ASP A O 1
ATOM 817 N N . ILE A 1 100 ? -1.339 1.506 -1.627 1.00 76.06 100 ILE A N 1
ATOM 818 C CA . ILE A 1 100 ? -0.524 1.132 -0.466 1.00 76.06 100 ILE A CA 1
ATOM 819 C C . ILE A 1 100 ? -1.257 1.466 0.834 1.00 76.06 100 ILE A C 1
ATOM 821 O O . ILE A 1 100 ? -1.234 0.679 1.783 1.00 76.06 100 ILE A O 1
ATOM 825 N N . ALA A 1 101 ? -1.978 2.590 0.871 1.00 81.25 101 ALA A N 1
ATOM 826 C CA . ALA A 1 101 ? -2.855 2.917 1.989 1.00 81.25 101 ALA A CA 1
ATOM 827 C C . ALA A 1 101 ? -3.918 1.823 2.198 1.00 81.25 101 ALA A C 1
ATOM 829 O O . ALA A 1 101 ? -4.128 1.365 3.325 1.00 81.25 101 ALA A O 1
ATOM 830 N N . LEU A 1 102 ? -4.539 1.337 1.119 1.00 80.31 102 LEU A N 1
ATOM 831 C CA . LEU A 1 102 ? -5.552 0.283 1.177 1.00 80.31 102 LEU A CA 1
ATOM 832 C C . LEU A 1 102 ? -4.988 -1.023 1.765 1.00 80.31 102 LEU A C 1
ATOM 834 O O . LEU A 1 102 ? -5.645 -1.642 2.607 1.00 80.31 102 LEU A O 1
ATOM 838 N N . PHE A 1 103 ? -3.743 -1.391 1.434 1.00 78.44 103 PHE A 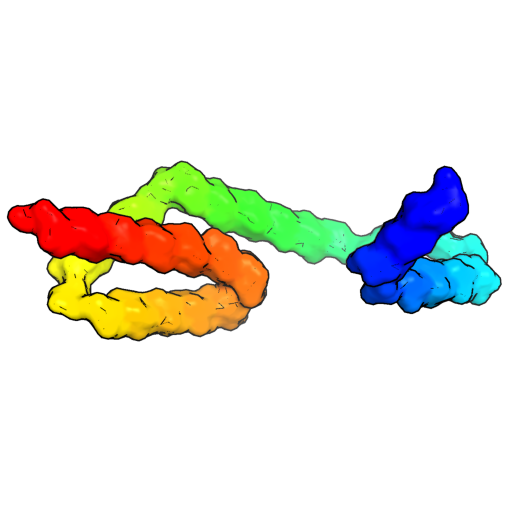N 1
ATOM 839 C CA . PHE A 1 103 ? -3.062 -2.552 2.030 1.00 78.44 103 PHE A CA 1
ATOM 840 C C . PHE A 1 103 ? -2.913 -2.479 3.557 1.00 78.44 103 PHE A C 1
ATOM 842 O O . PHE A 1 103 ? -2.885 -3.523 4.213 1.00 78.44 103 PHE A O 1
ATOM 849 N N . ILE A 1 104 ? -2.844 -1.275 4.128 1.00 77.38 104 ILE A N 1
ATOM 850 C CA . ILE A 1 104 ? -2.759 -1.031 5.576 1.00 77.38 104 ILE A CA 1
ATOM 851 C C . ILE A 1 104 ? -4.162 -1.011 6.201 1.00 77.38 104 ILE A C 1
ATOM 853 O O . ILE A 1 104 ? -4.403 -1.628 7.239 1.00 77.38 104 ILE A O 1
ATOM 857 N N . ILE A 1 105 ? -5.107 -0.318 5.567 1.00 81.25 105 ILE A N 1
ATOM 858 C CA . ILE A 1 105 ? -6.423 -0.009 6.147 1.00 81.25 105 ILE A CA 1
ATOM 859 C C . ILE A 1 105 ? -7.372 -1.204 6.104 1.00 81.25 105 ILE A C 1
ATOM 861 O O . ILE A 1 105 ? -8.127 -1.416 7.053 1.00 81.25 105 ILE A O 1
ATOM 865 N N . VAL A 1 106 ? -7.340 -2.007 5.037 1.00 82.75 106 VAL A N 1
ATOM 866 C CA . VAL A 1 106 ? -8.191 -3.200 4.910 1.00 82.75 106 VAL A CA 1
ATOM 867 C C . VAL A 1 106 ? -7.974 -4.189 6.059 1.00 82.75 106 VAL A C 1
ATOM 869 O O . VAL A 1 106 ? -8.943 -4.491 6.760 1.00 82.75 106 VAL A O 1
ATOM 872 N N . PRO A 1 107 ? -6.748 -4.682 6.332 1.00 75.75 107 PRO A N 1
ATOM 873 C CA . PRO A 1 107 ? -6.543 -5.608 7.441 1.00 75.75 107 PRO A CA 1
ATOM 874 C C . PRO A 1 107 ? -6.827 -4.952 8.796 1.00 75.75 107 PRO A C 1
ATOM 876 O O . PRO A 1 107 ? -7.353 -5.614 9.686 1.00 75.75 107 PRO A O 1
ATOM 879 N N . LEU A 1 108 ? -6.535 -3.657 8.958 1.00 77.12 108 LEU A N 1
ATOM 880 C CA . LEU A 1 108 ? -6.863 -2.910 10.172 1.00 77.12 108 LEU A CA 1
ATOM 881 C C . LEU A 1 108 ? -8.379 -2.922 10.434 1.00 77.12 108 LEU A C 1
ATOM 883 O O . LEU A 1 108 ? -8.812 -3.258 11.533 1.00 77.12 108 LEU A O 1
ATOM 887 N N . THR A 1 109 ? -9.183 -2.638 9.408 1.00 83.38 109 THR A N 1
ATOM 888 C CA . THR A 1 109 ? -10.652 -2.627 9.478 1.00 83.38 109 THR A CA 1
ATOM 889 C C . THR A 1 109 ? -11.205 -4.012 9.818 1.00 83.38 109 THR A C 1
ATOM 891 O O . THR A 1 109 ? -12.035 -4.137 10.717 1.00 83.38 109 THR A O 1
ATOM 894 N N . LEU A 1 110 ? -10.691 -5.066 9.173 1.00 80.44 110 LEU A N 1
ATOM 895 C CA . LEU A 1 110 ? -11.082 -6.451 9.460 1.00 80.44 110 LEU A CA 1
ATOM 896 C C . LEU A 1 110 ? -10.719 -6.877 10.893 1.00 80.44 110 LEU A C 1
ATOM 898 O O . LEU A 1 110 ? -11.493 -7.572 11.549 1.00 80.44 110 LEU A O 1
ATOM 902 N N . ASN A 1 111 ? -9.559 -6.451 11.405 1.00 77.19 111 ASN A N 1
ATOM 903 C CA . ASN A 1 111 ? -9.153 -6.724 12.786 1.00 77.19 111 ASN A CA 1
ATOM 904 C C . ASN A 1 111 ? -10.037 -5.988 13.802 1.00 77.19 111 ASN A C 1
ATOM 906 O O . ASN A 1 111 ? -10.405 -6.575 14.819 1.00 77.19 111 ASN A O 1
ATOM 910 N N . PHE A 1 112 ? -10.421 -4.738 13.524 1.00 75.75 112 PHE A N 1
ATOM 911 C CA . PHE A 1 112 ? -11.384 -4.005 14.350 1.00 75.75 112 PHE A CA 1
ATOM 912 C C . PHE A 1 112 ? -12.762 -4.669 14.363 1.00 75.75 112 PHE A C 1
ATOM 914 O O . PHE A 1 112 ? -13.334 -4.831 15.438 1.00 75.75 112 PHE A O 1
ATOM 921 N N . GLN A 1 113 ? -13.266 -5.102 13.203 1.00 78.75 113 GLN A N 1
ATOM 922 C CA . GLN A 1 113 ? -14.540 -5.819 13.106 1.00 78.75 113 GLN A CA 1
ATOM 923 C C . GLN A 1 113 ? -14.536 -7.085 13.975 1.00 78.75 113 GLN A C 1
ATOM 925 O O . GLN A 1 113 ? -15.431 -7.267 14.797 1.00 78.75 113 GLN A O 1
ATOM 930 N N . LYS A 1 114 ? -13.491 -7.917 13.858 1.00 72.75 114 LYS A N 1
ATOM 931 C CA . LYS A 1 114 ? -13.337 -9.135 14.672 1.00 72.75 114 LYS A CA 1
ATOM 932 C C . LYS A 1 114 ? -13.246 -8.845 16.172 1.00 72.75 114 LYS A C 1
ATOM 934 O O . LYS A 1 114 ? -13.722 -9.642 16.975 1.00 72.75 114 LYS A O 1
ATOM 939 N N . PHE A 1 115 ? -12.605 -7.741 16.560 1.00 72.75 115 PHE A N 1
ATOM 940 C CA . PHE A 1 115 ? -12.480 -7.357 17.966 1.00 72.75 115 PHE A CA 1
ATOM 941 C C . PHE A 1 115 ? -13.830 -6.926 18.554 1.00 72.75 115 PHE A C 1
ATOM 943 O O . PHE A 1 115 ? -14.205 -7.415 19.615 1.00 72.75 115 PHE A O 1
ATOM 950 N N . ILE A 1 116 ? -14.579 -6.076 17.841 1.00 72.25 116 ILE A N 1
ATOM 951 C CA . ILE A 1 116 ? -15.914 -5.620 18.260 1.00 72.25 116 ILE A CA 1
ATOM 952 C C . ILE A 1 116 ? -16.890 -6.802 18.360 1.00 72.25 116 ILE A C 1
ATOM 954 O O . ILE A 1 116 ? -17.599 -6.929 19.352 1.00 72.25 116 ILE A O 1
ATOM 958 N N . GLU A 1 117 ? -16.888 -7.714 17.382 1.00 69.38 117 GLU A N 1
ATOM 959 C CA . GLU A 1 117 ? -17.759 -8.898 17.404 1.00 69.38 117 GLU A CA 1
ATOM 960 C C . GLU A 1 117 ? -17.458 -9.832 18.594 1.00 69.38 117 GLU A C 1
ATOM 962 O O . GLU A 1 117 ? -18.373 -10.414 19.179 1.00 69.38 117 GLU A O 1
ATOM 967 N N . ASN A 1 118 ? -16.185 -9.944 18.990 1.00 64.62 118 ASN A N 1
ATOM 968 C CA . ASN A 1 118 ? -15.784 -10.719 20.166 1.00 64.62 118 ASN A CA 1
ATOM 969 C C . ASN A 1 118 ? -16.148 -10.045 21.499 1.00 64.62 118 ASN A C 1
ATOM 971 O O . ASN A 1 118 ? -16.425 -10.764 22.456 1.00 64.62 118 ASN A O 1
ATOM 975 N N . ASP A 1 119 ? -16.163 -8.710 21.579 1.00 61.03 119 ASP A N 1
ATOM 976 C CA . ASP A 1 119 ? -16.605 -7.986 22.785 1.00 61.03 119 ASP A CA 1
ATOM 977 C C . ASP A 1 119 ? -18.133 -8.059 22.980 1.00 61.03 119 ASP A C 1
ATOM 979 O O . ASP A 1 119 ? -18.596 -8.060 24.114 1.00 61.03 119 ASP A O 1
ATOM 983 N N . ILE A 1 120 ? -18.925 -8.188 21.905 1.00 55.91 120 ILE A N 1
ATOM 984 C CA . ILE A 1 120 ? -20.395 -8.347 21.984 1.00 55.91 120 ILE A CA 1
ATOM 985 C C . ILE A 1 120 ? -20.806 -9.760 22.451 1.00 55.91 120 ILE A C 1
ATOM 987 O O . ILE A 1 120 ? -21.895 -9.944 22.990 1.00 55.91 120 ILE A O 1
ATOM 991 N N . LYS A 1 121 ? -19.953 -10.775 22.255 1.00 48.81 121 LYS A N 1
ATOM 992 C CA . LYS A 1 121 ? -20.220 -12.174 22.652 1.00 48.81 121 LYS A CA 1
ATOM 993 C C . LYS A 1 121 ? -19.834 -12.513 24.100 1.00 48.81 121 LYS A C 1
ATOM 995 O O . LYS A 1 121 ? -19.929 -13.684 24.475 1.00 48.81 121 LYS A O 1
ATOM 1000 N N . LYS A 1 122 ? -19.380 -11.540 24.889 1.00 43.72 122 LYS A N 1
ATOM 1001 C CA . LYS A 1 122 ? -18.949 -11.722 26.281 1.00 43.72 122 LYS A CA 1
ATOM 1002 C C . LYS A 1 122 ? -19.955 -11.139 27.261 1.00 43.72 122 LYS A C 1
ATOM 1004 O O . LYS A 1 122 ? -20.116 -11.768 28.328 1.00 43.72 122 LYS A O 1
#

Secondary structure (DSSP, 8-state):
-HHHHHHHHHHTTTHHHHHHHHHHHHHH-TTGGGGHHHHS-HHHHHHHHHHHHHHHHHHHTTHHHHHHHHHHHH--SHHHHHHHHHHHHHHHHHHH-HHHHHHHHHHHHHHHHHHHHHHHT-

Radius of gyration: 22.6 Å; chains: 1; bounding box: 36×36×63 Å

Foldseek 3Di:
DVVVVVVCCVVPVVCVVVVVVVVVCCVVCVPCPVVVVVVDPVVVVVVLVVLLVVLVVCVVVCVLVVVLVVVCVVDPDPVVVVVVLVVQLVVCCVPNPNVSSCVNSVVSVVSNVVVVVVVVVD

pLDDT: mean 75.44, std 8.65, range [43.72, 89.69]